Protein AF-A0A3M0WYT2-F1 (afdb_monomer)

Solvent-accessible surface area (backbone atoms only — not comparable to full-atom values): 4460 Å² total; per-residue (Å²): 76,40,45,18,42,44,35,46,86,97,76,40,51,79,50,57,75,46,98,70,48,81,80,67,35,58,49,82,46,74,58,88,94,41,81,47,75,38,64,48,37,72,76,68,53,84,81,92,49,70,79,52,66,37,88,34,74,67,46,87,85,88,85,87,85,78,82,133

Mean predicted aligned error: 5.56 Å

Secondary structure (DSSP, 8-state):
-TT-SBEETTTEES----TTGGGGSSEEEEETTEEEEE---SS---SSS-S--BS-------------

Foldseek 3Di:
DQQEQAADPPPGHPDDPDPVPPPGRAAWDDDDPDIDGDALAQAADDPPDDRHHHVRHHDDDDDDDDDD

Sequence (68 aa):
THGGQVRLPVIGPLLTSSQLGRRYVMGLYREGRTHLYVSRGVGLEGLSAPRVRFLAPPEITLFTIRGK

Structure (mmCIF, N/CA/C/O backbone):
data_AF-A0A3M0WYT2-F1
#
_entry.id   AF-A0A3M0WYT2-F1
#
loop_
_atom_site.group_PDB
_atom_site.id
_atom_site.type_symbol
_atom_site.label_atom_id
_atom_site.label_alt_id
_atom_site.label_comp_id
_atom_site.label_asym_id
_atom_site.label_entity_id
_atom_site.label_seq_id
_atom_site.pdbx_PDB_ins_code
_atom_site.Cartn_x
_atom_site.Cartn_y
_atom_site.Cartn_z
_atom_site.occupancy
_atom_site.B_iso_or_equiv
_atom_site.auth_seq_id
_atom_site.auth_comp_id
_atom_site.auth_asym_id
_atom_site.auth_atom_id
_atom_site.pdbx_PDB_model_num
ATOM 1 N N . THR A 1 1 ? 5.512 -6.717 -4.816 1.00 59.12 1 THR A N 1
ATOM 2 C CA . THR A 1 1 ? 4.856 -5.680 -3.977 1.00 59.12 1 THR A CA 1
ATOM 3 C C . THR A 1 1 ? 3.339 -5.718 -4.123 1.00 59.12 1 THR A C 1
ATOM 5 O O . THR A 1 1 ? 2.847 -6.188 -5.149 1.00 59.12 1 THR A O 1
ATOM 8 N N . HIS A 1 2 ? 2.578 -5.239 -3.134 1.00 65.38 2 HIS A N 1
ATOM 9 C CA . HIS A 1 2 ? 1.134 -5.049 -3.291 1.00 65.38 2 HIS A CA 1
ATOM 10 C C . HIS A 1 2 ? 0.849 -3.920 -4.296 1.00 65.38 2 HIS A C 1
ATOM 12 O O . HIS A 1 2 ? 1.527 -2.898 -4.317 1.00 65.38 2 HIS A O 1
ATOM 18 N N . GLY A 1 3 ? -0.087 -4.146 -5.213 1.00 67.25 3 GLY A N 1
ATOM 19 C CA . GLY A 1 3 ? -0.379 -3.260 -6.338 1.00 67.25 3 GLY A CA 1
ATOM 20 C C . GLY A 1 3 ? 0.501 -3.476 -7.572 1.00 67.25 3 GLY A C 1
ATOM 21 O O . GLY A 1 3 ? 0.192 -2.879 -8.606 1.00 67.25 3 GLY A O 1
ATOM 22 N N . GLY A 1 4 ? 1.539 -4.319 -7.472 1.00 76.94 4 GLY A N 1
ATOM 23 C CA . GLY A 1 4 ? 2.515 -4.607 -8.526 1.00 76.94 4 GLY A CA 1
ATOM 24 C C . GLY A 1 4 ? 3.394 -3.409 -8.910 1.00 76.94 4 GLY A C 1
ATOM 25 O O . GLY A 1 4 ? 3.064 -2.255 -8.631 1.00 76.94 4 GLY A O 1
ATOM 26 N N . GLN A 1 5 ? 4.516 -3.691 -9.575 1.00 83.06 5 GLN A N 1
ATOM 27 C CA . GLN A 1 5 ? 5.378 -2.669 -10.188 1.00 83.06 5 GLN A CA 1
ATOM 28 C C . GLN A 1 5 ? 4.885 -2.279 -11.595 1.00 83.06 5 GLN A C 1
ATOM 30 O O . GLN A 1 5 ? 4.940 -1.117 -11.985 1.00 83.06 5 GLN A O 1
ATOM 35 N N . VAL A 1 6 ? 4.306 -3.226 -12.339 1.00 85.25 6 VAL A N 1
ATOM 36 C CA . VAL A 1 6 ? 3.774 -3.009 -13.693 1.00 85.25 6 VAL A CA 1
ATOM 37 C C . VAL A 1 6 ? 2.317 -3.449 -13.748 1.00 85.25 6 VAL A C 1
ATOM 39 O O . VAL A 1 6 ? 1.982 -4.580 -13.375 1.00 85.25 6 VAL A O 1
ATOM 42 N N . ARG A 1 7 ? 1.450 -2.549 -14.215 1.00 86.44 7 ARG A N 1
ATOM 43 C CA . ARG A 1 7 ? 0.024 -2.807 -14.423 1.00 86.44 7 ARG A CA 1
ATOM 44 C C . ARG A 1 7 ? -0.341 -2.560 -15.875 1.00 86.44 7 ARG A C 1
ATOM 46 O O . ARG A 1 7 ? 0.095 -1.576 -16.462 1.00 86.44 7 ARG A O 1
ATOM 53 N N . LEU A 1 8 ? -1.170 -3.437 -16.423 1.00 85.00 8 LEU A N 1
ATOM 54 C CA . LEU A 1 8 ? -1.774 -3.231 -17.732 1.00 85.00 8 LEU A CA 1
ATOM 55 C C . LEU A 1 8 ? -3.172 -2.624 -17.574 1.00 85.00 8 LEU A C 1
ATOM 57 O O . LEU A 1 8 ? -3.871 -2.952 -16.603 1.00 85.00 8 LEU A O 1
ATOM 61 N N . PRO A 1 9 ? -3.606 -1.778 -18.525 1.00 83.25 9 PRO A N 1
ATOM 62 C CA . PRO A 1 9 ? -5.003 -1.379 -18.624 1.00 83.25 9 PRO A CA 1
ATOM 63 C C . PRO A 1 9 ? -5.902 -2.621 -18.639 1.00 83.25 9 PRO A C 1
ATOM 65 O O . PRO A 1 9 ? -5.558 -3.624 -19.262 1.00 83.25 9 PRO A O 1
ATOM 68 N N . VAL A 1 10 ? -7.039 -2.559 -17.942 1.00 82.75 10 VAL A N 1
ATOM 69 C CA . VAL A 1 10 ? -8.064 -3.623 -17.849 1.00 82.75 10 VAL A CA 1
ATOM 70 C C . VAL A 1 10 ? -7.634 -4.894 -17.087 1.00 82.75 10 VAL A C 1
ATOM 72 O O . VAL A 1 10 ? -8.409 -5.408 -16.288 1.00 82.75 10 VAL A O 1
ATOM 75 N N . ILE A 1 11 ? -6.402 -5.383 -17.255 1.00 82.06 11 ILE A N 1
ATOM 76 C CA . ILE A 1 11 ? -5.926 -6.659 -16.679 1.00 82.06 11 ILE A CA 1
ATOM 77 C C . ILE A 1 11 ? -5.431 -6.494 -15.230 1.00 82.06 11 ILE A C 1
ATOM 79 O O . ILE A 1 11 ? -5.538 -7.417 -14.418 1.00 82.06 11 ILE A O 1
ATOM 83 N N . GLY A 1 12 ? -4.889 -5.322 -14.883 1.00 80.69 12 GLY A N 1
ATOM 84 C CA . GLY A 1 12 ? -4.331 -5.056 -13.557 1.00 80.69 12 GLY A CA 1
ATOM 85 C C . GLY A 1 12 ? -2.853 -5.464 -13.425 1.00 80.69 12 GLY A C 1
ATOM 86 O O . GLY A 1 12 ? -2.118 -5.425 -14.413 1.00 80.69 12 GLY A O 1
ATOM 87 N N . PRO A 1 13 ? -2.354 -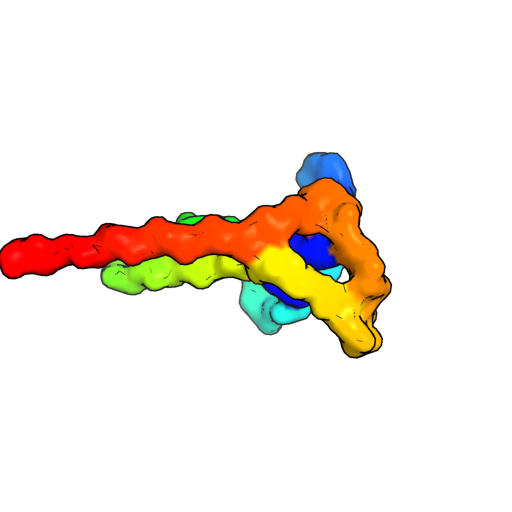5.751 -12.206 1.00 81.69 13 PRO A N 1
ATOM 88 C CA . PRO A 1 13 ? -0.940 -6.062 -11.987 1.00 81.69 13 PRO A CA 1
ATOM 89 C C . PRO A 1 13 ? -0.541 -7.400 -12.616 1.00 81.69 13 PRO A C 1
ATOM 91 O O . PRO A 1 13 ? -1.216 -8.413 -12.424 1.00 81.69 13 PRO A O 1
ATOM 94 N N . LEU A 1 14 ? 0.594 -7.404 -13.320 1.00 75.50 14 LEU A N 1
ATOM 95 C CA . LEU A 1 14 ? 1.153 -8.618 -13.927 1.00 75.50 14 LEU A CA 1
ATOM 96 C C . LEU A 1 14 ? 1.693 -9.587 -12.874 1.00 75.50 14 LEU A C 1
ATOM 98 O O . LEU A 1 14 ? 1.488 -10.792 -12.971 1.00 75.50 14 LEU A O 1
ATOM 102 N N . LEU A 1 15 ? 2.340 -9.042 -11.846 1.00 71.94 15 LEU A N 1
ATOM 103 C CA . LEU A 1 15 ? 2.894 -9.791 -10.730 1.00 71.94 15 LEU A CA 1
ATOM 104 C C . LEU A 1 15 ? 2.456 -9.144 -9.422 1.00 71.94 15 LEU A C 1
ATOM 106 O O . LEU A 1 15 ? 2.616 -7.940 -9.206 1.00 71.94 15 LEU A O 1
ATOM 110 N N . THR A 1 16 ? 1.926 -9.973 -8.533 1.00 68.62 16 THR A N 1
ATOM 111 C CA . THR A 1 16 ? 1.659 -9.628 -7.141 1.00 68.62 16 THR A CA 1
ATOM 112 C C . THR A 1 16 ? 2.491 -10.569 -6.288 1.00 68.62 16 THR A C 1
ATOM 114 O O . THR A 1 16 ? 2.260 -11.773 -6.309 1.00 68.62 16 THR A O 1
ATOM 117 N N . SER A 1 17 ? 3.464 -10.037 -5.549 1.00 66.25 17 SER A N 1
ATOM 118 C CA . SER A 1 17 ? 4.276 -10.840 -4.620 1.00 66.25 17 SER A CA 1
ATOM 119 C C . SER A 1 17 ? 3.470 -11.109 -3.341 1.00 66.25 17 SER A C 1
ATOM 121 O O . SER A 1 17 ? 3.697 -10.491 -2.306 1.00 66.25 17 SER A O 1
ATOM 123 N N . SER A 1 18 ? 2.420 -11.927 -3.460 1.00 70.56 18 SER A N 1
ATOM 124 C CA . SER A 1 18 ? 1.528 -12.311 -2.364 1.00 70.56 18 SER A CA 1
ATOM 125 C C . SER A 1 18 ? 1.009 -13.731 -2.569 1.00 70.56 18 SER A C 1
ATOM 127 O O . SER A 1 18 ? 0.516 -14.068 -3.645 1.00 70.56 18 SER A O 1
ATOM 129 N N . GLN A 1 19 ? 1.056 -14.535 -1.506 1.00 65.75 19 GLN A N 1
ATOM 130 C CA . GLN A 1 19 ? 0.479 -15.885 -1.475 1.00 65.75 19 GLN A CA 1
ATOM 131 C C . GLN A 1 19 ? -1.058 -15.868 -1.521 1.00 65.75 19 GLN A C 1
ATOM 133 O O . GLN A 1 19 ? -1.680 -16.865 -1.866 1.00 65.75 19 GLN A O 1
ATOM 138 N N . LEU A 1 20 ? -1.681 -14.720 -1.229 1.00 70.94 20 LEU A N 1
ATOM 139 C CA . LEU A 1 20 ? -3.135 -14.529 -1.282 1.00 70.94 20 LEU A CA 1
ATOM 140 C C . LEU A 1 20 ? -3.625 -14.111 -2.685 1.00 70.94 20 LEU A C 1
ATOM 142 O O . LEU A 1 20 ? -4.790 -13.745 -2.870 1.00 70.94 20 LEU A O 1
ATOM 146 N N . GLY A 1 21 ? -2.732 -14.150 -3.680 1.00 68.50 21 GLY A N 1
ATOM 147 C CA . GLY A 1 21 ? -3.026 -13.862 -5.079 1.00 68.50 21 GLY A CA 1
ATOM 148 C C . GLY A 1 21 ? -3.588 -12.456 -5.309 1.00 68.50 21 GLY A C 1
ATOM 149 O O . GLY A 1 21 ? -3.225 -11.486 -4.642 1.00 68.50 21 GLY A O 1
ATOM 150 N N . ARG A 1 22 ? -4.514 -12.349 -6.270 1.00 69.75 22 ARG A N 1
ATOM 151 C CA . ARG A 1 22 ? -5.169 -11.085 -6.659 1.00 69.75 22 ARG A CA 1
ATOM 152 C C . ARG A 1 22 ? -6.288 -10.638 -5.711 1.00 69.75 22 ARG A C 1
ATOM 154 O O . ARG A 1 22 ? -6.935 -9.632 -5.984 1.00 69.75 22 ARG A O 1
ATOM 161 N N . ARG A 1 23 ? -6.538 -11.349 -4.606 1.00 76.81 23 ARG A N 1
ATOM 162 C CA . ARG A 1 23 ? -7.587 -10.960 -3.649 1.00 76.81 23 ARG A CA 1
ATOM 163 C C . ARG A 1 23 ? -7.246 -9.643 -2.945 1.00 76.81 23 ARG A C 1
ATOM 165 O O . ARG A 1 23 ? -8.121 -8.807 -2.750 1.00 76.81 23 ARG A O 1
ATOM 172 N N . TYR A 1 24 ? -5.966 -9.444 -2.631 1.00 84.56 24 TYR A N 1
ATOM 173 C CA . TYR A 1 24 ? -5.462 -8.301 -1.870 1.00 84.56 24 TYR A CA 1
ATOM 174 C C . TYR A 1 24 ? -4.419 -7.524 -2.671 1.00 84.56 24 TYR A C 1
ATOM 176 O O . TYR A 1 24 ? -3.224 -7.519 -2.366 1.00 84.56 24 TYR A O 1
ATOM 184 N N . VAL A 1 25 ? -4.874 -6.888 -3.750 1.00 84.12 25 VAL A N 1
ATOM 185 C CA . VAL A 1 25 ? -3.988 -6.132 -4.640 1.00 84.12 25 VAL A CA 1
ATOM 186 C C . VAL A 1 25 ? -3.622 -4.789 -4.026 1.00 84.12 25 VAL A C 1
ATOM 188 O O . VAL A 1 25 ? -2.437 -4.500 -3.934 1.00 84.12 25 VAL A O 1
ATOM 191 N N . MET A 1 26 ? -4.594 -3.964 -3.639 1.00 87.81 26 MET A N 1
ATOM 192 C CA . MET A 1 26 ? -4.364 -2.637 -3.055 1.00 87.81 26 MET A CA 1
ATOM 193 C C . MET A 1 26 ? -5.659 -2.072 -2.471 1.00 87.81 26 MET A C 1
ATOM 195 O O . MET A 1 26 ? -6.743 -2.409 -2.944 1.00 87.81 26 MET A O 1
ATOM 199 N N . GLY A 1 27 ? -5.535 -1.153 -1.518 1.00 90.31 27 GLY A N 1
ATOM 200 C CA . GLY A 1 27 ? -6.661 -0.427 -0.942 1.00 90.31 27 GLY A CA 1
ATOM 201 C C . GLY A 1 27 ? -7.179 -1.029 0.362 1.00 90.31 27 GLY A C 1
ATOM 202 O O . GLY A 1 27 ? -6.532 -1.874 0.983 1.00 90.31 27 GLY A O 1
ATOM 203 N N . LEU A 1 28 ? -8.339 -0.532 0.797 1.00 92.88 28 LEU A N 1
ATOM 204 C CA . LEU A 1 28 ? -8.980 -0.923 2.048 1.00 92.88 28 LEU A CA 1
ATOM 205 C C . LEU A 1 28 ? -9.925 -2.103 1.830 1.00 92.88 28 LEU A C 1
ATOM 207 O O . LEU A 1 28 ? -10.829 -2.051 1.002 1.00 92.88 28 LEU A O 1
ATOM 211 N N . TYR A 1 29 ? -9.751 -3.123 2.652 1.00 91.31 29 TYR A N 1
ATOM 212 C CA . TYR A 1 29 ? -10.580 -4.309 2.727 1.00 91.31 29 TYR A CA 1
ATOM 213 C C . TYR A 1 29 ? -11.178 -4.437 4.127 1.00 91.31 29 TYR A C 1
ATOM 215 O O . TYR A 1 29 ? -10.629 -3.955 5.126 1.00 91.31 29 TYR A O 1
ATOM 223 N N . ARG A 1 30 ? -12.311 -5.131 4.197 1.00 92.75 30 ARG A N 1
ATOM 224 C CA . ARG A 1 30 ? -12.959 -5.510 5.446 1.00 92.75 30 ARG A CA 1
ATOM 225 C C . ARG A 1 30 ? -12.961 -7.029 5.537 1.00 92.75 30 ARG A C 1
ATOM 227 O O . ARG A 1 30 ? -13.655 -7.659 4.754 1.00 92.75 30 ARG A O 1
ATOM 234 N N . GLU A 1 31 ? -12.219 -7.586 6.492 1.00 91.62 31 GLU A N 1
ATOM 235 C CA . GLU A 1 31 ? -12.337 -9.003 6.849 1.00 91.62 31 GLU A CA 1
ATOM 236 C C . GLU A 1 31 ? -13.015 -9.137 8.203 1.00 91.62 31 GLU A C 1
ATOM 238 O O . GLU A 1 31 ? -12.422 -8.890 9.255 1.00 91.62 31 GLU A O 1
ATOM 243 N N . GLY A 1 32 ? -14.303 -9.483 8.165 1.00 92.81 32 GLY A N 1
ATOM 244 C CA . GLY A 1 32 ? -15.158 -9.543 9.343 1.00 92.81 32 GLY A CA 1
ATOM 245 C C . GLY A 1 32 ? -15.124 -8.234 10.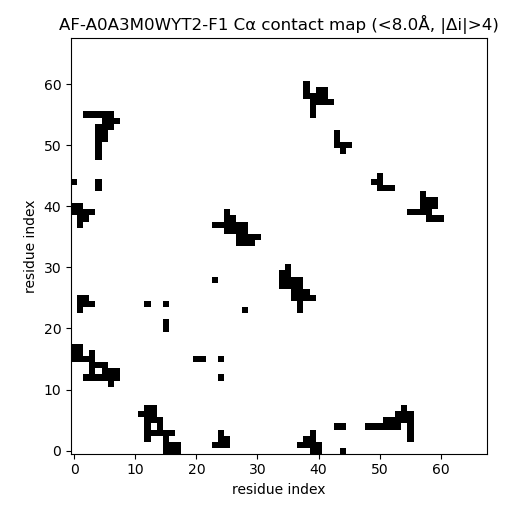135 1.00 92.81 32 GLY A C 1
ATOM 246 O O . GLY A 1 32 ? -15.602 -7.191 9.683 1.00 92.81 32 GLY A O 1
ATOM 247 N N . ARG A 1 33 ? -14.542 -8.287 11.339 1.00 94.12 33 ARG A N 1
ATOM 248 C CA . ARG A 1 33 ? -14.403 -7.132 12.242 1.00 94.12 33 ARG A CA 1
ATOM 249 C C . ARG A 1 33 ? -13.091 -6.363 12.078 1.00 94.12 33 ARG A C 1
ATOM 251 O O . ARG A 1 33 ? -12.917 -5.337 12.741 1.00 94.12 33 ARG A O 1
ATOM 258 N N . THR A 1 34 ? -12.226 -6.776 11.157 1.00 92.81 34 THR A N 1
ATOM 259 C CA . THR A 1 34 ? -10.891 -6.209 10.936 1.00 92.81 34 THR A CA 1
ATOM 260 C C . THR A 1 34 ? -10.845 -5.364 9.664 1.00 92.81 34 THR A C 1
ATOM 262 O O . THR A 1 34 ? -11.383 -5.740 8.623 1.00 92.81 34 THR A O 1
ATOM 265 N N . HIS A 1 35 ? -10.236 -4.180 9.752 1.00 93.75 35 HIS A N 1
ATOM 266 C CA . HIS A 1 35 ? -9.878 -3.381 8.579 1.00 93.75 35 HIS A CA 1
ATOM 267 C C . HIS A 1 35 ? -8.468 -3.777 8.144 1.00 93.75 35 HIS A C 1
ATOM 269 O O . HIS A 1 35 ? -7.534 -3.683 8.936 1.00 93.75 35 HIS A O 1
ATOM 275 N N . LEU A 1 36 ? -8.327 -4.223 6.899 1.00 92.56 36 LEU A N 1
ATOM 276 C CA . LEU A 1 36 ? -7.044 -4.558 6.294 1.00 92.56 36 LEU A CA 1
ATOM 277 C C . LEU A 1 36 ? -6.772 -3.546 5.193 1.00 92.56 36 LEU A C 1
ATOM 279 O O . LEU A 1 36 ? -7.540 -3.464 4.241 1.00 92.56 36 LEU A O 1
ATOM 283 N N . TYR A 1 37 ? -5.680 -2.801 5.294 1.00 92.44 37 TYR A N 1
ATOM 284 C CA . TYR A 1 37 ? -5.260 -1.930 4.210 1.00 92.44 37 TYR A CA 1
ATOM 285 C C . TYR A 1 37 ? -3.987 -2.433 3.559 1.00 92.44 37 TYR A C 1
ATOM 287 O O . TYR A 1 37 ? -3.022 -2.798 4.227 1.00 92.44 37 TYR A O 1
ATOM 295 N N . VAL A 1 38 ? -3.990 -2.399 2.236 1.00 91.06 38 VAL A N 1
ATOM 296 C CA . VAL A 1 38 ? -2.898 -2.868 1.410 1.00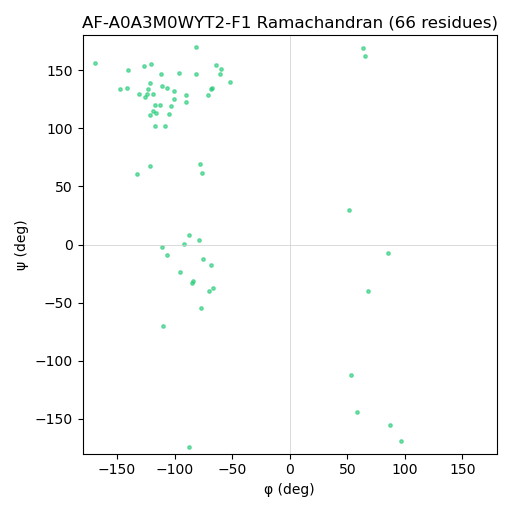 91.06 38 VAL A CA 1
ATOM 297 C C . VAL A 1 38 ? -2.333 -1.689 0.629 1.00 91.06 38 VAL A C 1
ATOM 299 O O . VAL A 1 38 ? -2.905 -1.265 -0.376 1.00 91.06 38 VAL A O 1
ATOM 302 N N . SER A 1 39 ? -1.198 -1.164 1.091 1.00 89.38 39 SER A N 1
ATOM 303 C CA . SER A 1 39 ? -0.533 -0.038 0.434 1.00 89.38 39 SER A CA 1
ATOM 304 C C . SER A 1 39 ? 0.303 -0.476 -0.764 1.00 89.38 39 SER A C 1
ATOM 306 O O . SER A 1 39 ? 0.942 -1.531 -0.752 1.00 89.38 39 SER A O 1
ATOM 308 N N . ARG A 1 40 ? 0.367 0.390 -1.781 1.00 87.81 40 ARG A N 1
ATOM 309 C CA . ARG A 1 40 ? 1.285 0.237 -2.922 1.00 87.81 40 ARG A CA 1
ATOM 310 C C . ARG A 1 40 ? 2.739 0.584 -2.591 1.00 87.81 40 ARG A C 1
ATOM 312 O O . ARG A 1 40 ? 3.626 0.311 -3.404 1.00 87.81 40 ARG A O 1
ATOM 319 N N . GLY A 1 41 ? 2.974 1.216 -1.441 1.00 88.25 41 GLY A N 1
ATOM 320 C CA . GLY A 1 41 ? 4.278 1.699 -1.003 1.00 88.25 41 GLY A CA 1
ATOM 321 C C . GLY A 1 41 ? 4.872 2.795 -1.895 1.00 88.25 41 GLY A C 1
ATOM 322 O O . GLY A 1 41 ? 4.420 3.063 -3.014 1.00 88.25 41 GLY A O 1
ATOM 323 N N . VAL A 1 42 ? 5.946 3.410 -1.405 1.00 89.69 42 VAL A N 1
ATOM 324 C CA . VAL A 1 42 ? 6.660 4.506 -2.087 1.00 89.69 42 VAL A CA 1
ATOM 325 C C . VAL A 1 42 ? 7.870 4.036 -2.902 1.00 89.69 42 VAL A C 1
ATOM 327 O O . VAL A 1 42 ? 8.259 4.695 -3.859 1.00 89.69 42 VAL A O 1
ATOM 330 N N . GLY A 1 43 ? 8.444 2.881 -2.553 1.00 85.94 43 GLY A N 1
ATOM 331 C CA . GLY A 1 43 ? 9.676 2.362 -3.153 1.00 85.94 43 GLY A CA 1
ATOM 332 C C . GLY A 1 43 ? 9.483 1.516 -4.414 1.00 85.94 43 GLY A C 1
ATOM 333 O O . GLY A 1 43 ? 8.377 1.352 -4.932 1.00 85.94 43 GLY A O 1
ATOM 334 N N . LEU A 1 44 ? 10.591 0.948 -4.888 1.00 83.00 44 LEU A N 1
ATOM 335 C CA . LEU A 1 44 ? 10.657 0.016 -6.016 1.00 83.00 44 LEU A CA 1
ATOM 336 C C . LEU A 1 44 ? 11.048 -1.373 -5.509 1.00 83.00 44 LEU A C 1
ATOM 338 O O . LEU A 1 44 ? 11.824 -1.496 -4.562 1.00 83.00 44 LEU A O 1
ATOM 342 N N . GLU A 1 45 ? 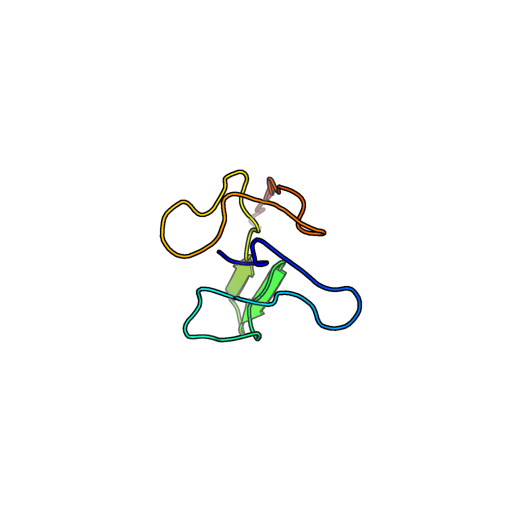10.532 -2.423 -6.145 1.00 73.75 45 GLU A N 1
ATOM 343 C CA . 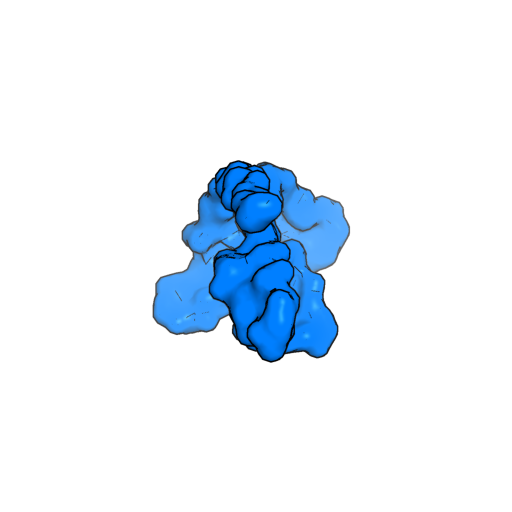GLU A 1 45 ? 11.024 -3.780 -5.893 1.00 73.75 45 GLU A CA 1
ATOM 344 C C . GLU A 1 45 ? 12.430 -3.915 -6.491 1.00 73.75 45 GLU A C 1
ATOM 346 O O . GLU A 1 45 ? 12.656 -3.529 -7.634 1.00 73.75 45 GLU A O 1
ATOM 351 N N . GLY A 1 46 ? 13.390 -4.395 -5.699 1.00 68.69 46 GLY A N 1
ATOM 352 C CA . GLY A 1 46 ? 14.804 -4.428 -6.090 1.00 68.69 46 GLY A CA 1
ATOM 353 C C . GLY A 1 46 ? 15.383 -5.820 -6.327 1.00 68.69 46 GLY A C 1
ATOM 354 O O . GLY A 1 46 ? 16.566 -5.899 -6.643 1.00 68.69 46 GLY A O 1
ATOM 355 N N . LEU A 1 47 ? 14.589 -6.878 -6.130 1.00 69.75 47 LEU A N 1
ATOM 356 C CA . LEU A 1 47 ? 15.039 -8.274 -6.151 1.00 69.7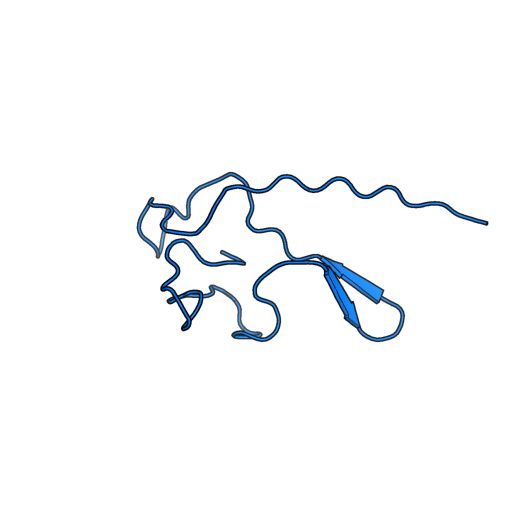5 47 LEU A CA 1
ATOM 357 C C . LEU A 1 47 ? 14.505 -9.019 -7.378 1.00 69.75 47 LEU A C 1
ATOM 359 O O . LEU A 1 47 ? 15.252 -9.338 -8.292 1.00 69.75 47 LEU A O 1
ATOM 363 N N . SER A 1 48 ? 13.201 -9.280 -7.395 1.00 67.38 48 SER A N 1
ATOM 364 C CA . SER A 1 48 ? 12.544 -10.194 -8.338 1.00 67.38 48 SER A CA 1
ATOM 365 C C . SER A 1 48 ? 11.725 -9.499 -9.425 1.00 67.38 48 SER A C 1
ATOM 367 O O . SER A 1 48 ? 11.279 -10.152 -10.365 1.00 67.38 48 SER A O 1
ATOM 369 N N . ALA A 1 49 ? 11.527 -8.184 -9.324 1.00 70.06 49 ALA A N 1
ATOM 370 C CA . ALA A 1 49 ? 10.831 -7.394 -10.330 1.00 70.06 49 ALA A CA 1
ATOM 371 C C . ALA A 1 49 ? 11.687 -6.200 -10.783 1.00 70.06 49 ALA A C 1
ATOM 373 O O . ALA A 1 49 ? 12.527 -5.722 -10.015 1.00 70.06 49 ALA A O 1
ATOM 374 N N . PRO A 1 50 ? 11.481 -5.699 -12.016 1.00 70.75 50 PRO A N 1
ATOM 375 C CA . PRO A 1 50 ? 12.211 -4.543 -12.517 1.00 70.75 50 PRO A CA 1
ATOM 376 C C . PRO A 1 50 ? 11.958 -3.302 -11.653 1.00 70.75 50 PRO A C 1
ATOM 378 O O . PRO A 1 50 ? 10.847 -3.084 -11.163 1.00 70.75 50 PRO A O 1
ATOM 381 N N . ARG A 1 51 ? 12.978 -2.447 -11.528 1.00 83.56 51 ARG A N 1
ATOM 382 C CA . ARG A 1 51 ? 12.914 -1.161 -10.812 1.00 83.56 51 ARG A CA 1
ATOM 383 C C . ARG A 1 51 ? 12.174 -0.100 -11.634 1.00 83.56 51 ARG A C 1
ATOM 385 O O . ARG A 1 51 ? 12.744 0.914 -12.020 1.00 83.56 51 ARG A O 1
ATOM 392 N N . VAL A 1 52 ? 10.905 -0.349 -11.930 1.00 85.44 52 VAL A N 1
ATOM 393 C CA . VAL A 1 52 ? 10.046 0.525 -12.737 1.00 85.44 52 VAL A CA 1
ATOM 394 C C . VAL A 1 52 ? 8.641 0.556 -12.155 1.00 85.44 52 VAL A C 1
ATOM 396 O O . VAL A 1 52 ? 8.186 -0.430 -11.586 1.00 85.44 52 VAL A O 1
ATOM 399 N N . ARG A 1 53 ? 7.930 1.673 -12.329 1.00 87.31 53 ARG A N 1
ATOM 400 C CA . 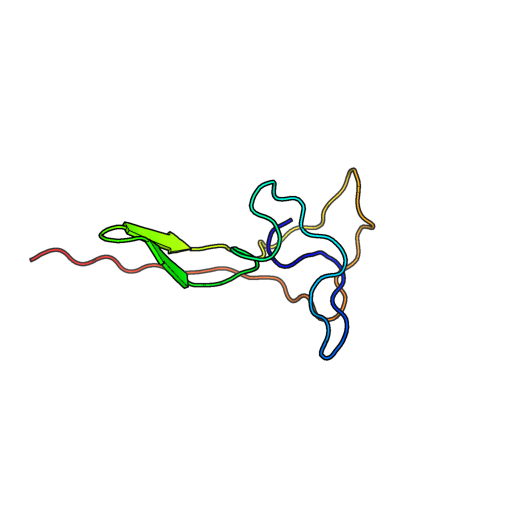ARG A 1 53 ? 6.499 1.773 -12.020 1.00 87.31 53 ARG A CA 1
ATOM 401 C C . ARG A 1 53 ? 5.741 2.160 -13.275 1.00 87.31 53 ARG A C 1
ATOM 403 O O . ARG A 1 53 ? 5.861 3.287 -13.739 1.00 87.31 53 ARG A O 1
ATOM 410 N N . PHE A 1 54 ? 4.945 1.238 -13.806 1.00 88.38 54 PHE A N 1
ATOM 411 C CA . PHE A 1 54 ? 4.090 1.502 -14.963 1.00 88.38 54 PHE A CA 1
ATOM 412 C C . PHE A 1 54 ? 2.619 1.348 -14.580 1.00 88.38 54 PHE A C 1
ATOM 414 O O . PHE A 1 54 ? 2.207 0.291 -14.097 1.00 88.38 54 PHE A O 1
ATOM 421 N N . LEU A 1 55 ? 1.852 2.436 -14.734 1.00 88.38 55 LEU A N 1
ATOM 422 C CA . LEU A 1 55 ? 0.465 2.580 -14.254 1.00 88.38 55 LEU A CA 1
ATOM 423 C C . LEU A 1 55 ? 0.293 2.220 -12.766 1.00 88.38 55 LEU A C 1
ATOM 425 O O . LEU A 1 55 ? -0.756 1.757 -12.315 1.00 88.38 55 LEU A O 1
ATOM 429 N N . ALA A 1 56 ? 1.356 2.434 -11.994 1.00 87.88 56 ALA A N 1
ATOM 430 C CA . ALA A 1 56 ? 1.515 1.929 -10.646 1.00 87.88 56 ALA A CA 1
ATOM 431 C C . ALA A 1 56 ? 1.999 3.030 -9.685 1.00 87.88 56 ALA A C 1
ATOM 433 O O . ALA A 1 56 ? 3.067 2.865 -9.111 1.00 87.88 56 ALA A O 1
ATOM 434 N N . PRO A 1 57 ? 1.269 4.141 -9.475 1.00 89.50 57 PRO A N 1
ATOM 435 C CA . PRO A 1 57 ? 1.781 5.302 -8.734 1.00 89.50 57 PRO A CA 1
ATOM 436 C C . PRO A 1 57 ? 2.194 4.961 -7.285 1.00 89.50 57 PRO A C 1
ATOM 438 O O . PRO A 1 57 ? 1.655 3.989 -6.728 1.00 89.50 57 PRO A O 1
ATOM 441 N N . PRO A 1 58 ? 3.178 5.682 -6.701 1.00 90.50 58 PRO A N 1
ATOM 442 C CA . PRO A 1 58 ? 3.538 5.582 -5.285 1.00 90.50 58 PRO A CA 1
ATOM 443 C C . PRO A 1 58 ? 2.391 6.047 -4.394 1.00 90.50 58 PRO A C 1
ATOM 445 O O . PRO A 1 58 ? 1.546 6.835 -4.811 1.00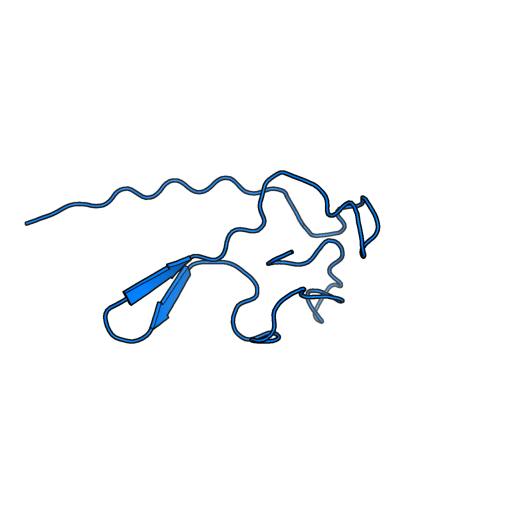 90.50 58 PRO A O 1
ATOM 448 N N . GLU A 1 59 ? 2.358 5.534 -3.170 1.00 91.88 59 GLU A N 1
ATOM 449 C CA . GLU A 1 59 ? 1.246 5.765 -2.255 1.00 91.88 59 GLU A CA 1
ATOM 450 C C . GLU A 1 59 ? 1.746 5.958 -0.823 1.00 91.88 59 GLU A C 1
ATOM 452 O O . GLU A 1 59 ? 2.584 5.192 -0.343 1.00 91.88 59 GLU A O 1
ATOM 457 N N . ILE A 1 60 ? 1.194 6.970 -0.155 1.00 92.94 60 ILE A N 1
ATOM 458 C CA . ILE A 1 60 ? 1.282 7.196 1.287 1.00 92.94 60 ILE A CA 1
ATOM 459 C C . ILE A 1 60 ? -0.155 7.289 1.791 1.00 92.94 60 ILE A C 1
ATOM 461 O O . ILE A 1 60 ? -0.955 8.039 1.232 1.00 92.94 60 ILE A O 1
ATOM 465 N N . THR A 1 61 ? -0.484 6.538 2.838 1.00 93.31 61 THR A N 1
ATOM 466 C CA . THR A 1 61 ? -1.848 6.473 3.372 1.00 93.31 61 THR A CA 1
ATOM 467 C C . THR A 1 61 ? -1.874 6.954 4.811 1.00 93.31 61 THR A C 1
ATOM 469 O O . THR A 1 61 ? -1.100 6.479 5.639 1.00 93.31 61 THR A O 1
ATOM 472 N N . LEU A 1 62 ? -2.787 7.876 5.113 1.00 95.38 62 LEU A N 1
ATOM 473 C CA . LEU A 1 62 ? -3.030 8.379 6.459 1.00 95.38 62 LEU A CA 1
ATOM 474 C C . LEU A 1 62 ? -4.305 7.745 7.018 1.00 95.38 62 LEU A C 1
ATOM 476 O O . LEU A 1 62 ? -5.390 7.956 6.480 1.00 95.38 62 LEU A O 1
ATOM 480 N N . PHE A 1 63 ? -4.179 7.008 8.121 1.00 94.75 63 PHE A N 1
ATOM 481 C CA . PHE A 1 63 ? -5.329 6.530 8.885 1.00 94.75 63 PHE A CA 1
ATOM 482 C C . PHE A 1 63 ? -5.548 7.406 10.105 1.00 94.75 63 PHE A C 1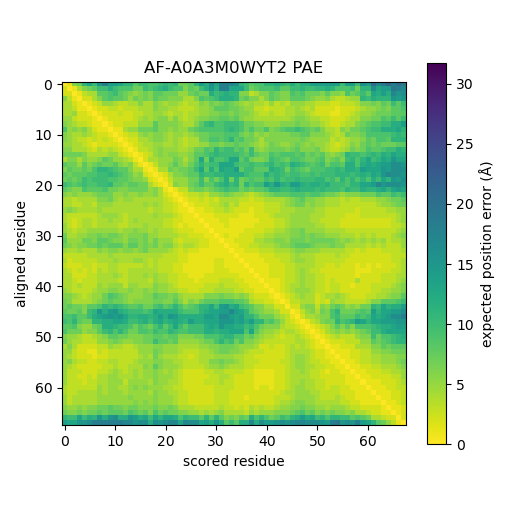
ATOM 484 O O . PHE A 1 63 ? -4.663 7.554 10.944 1.00 94.75 63 PHE A O 1
ATOM 491 N N . THR A 1 64 ? -6.758 7.938 10.237 1.00 95.25 64 THR A N 1
ATOM 492 C CA . THR A 1 64 ? -7.221 8.546 11.483 1.00 95.25 64 THR A CA 1
ATOM 493 C C . THR A 1 64 ? -8.186 7.582 12.150 1.00 95.25 64 THR A C 1
ATOM 495 O O . THR A 1 64 ? -9.277 7.333 11.642 1.00 95.25 64 THR A O 1
ATOM 498 N N . ILE A 1 65 ? -7.779 7.029 13.289 1.00 93.94 65 ILE A N 1
ATOM 499 C CA . ILE A 1 65 ? -8.598 6.117 14.087 1.00 93.94 65 ILE A CA 1
ATOM 500 C C . ILE A 1 65 ? -9.183 6.918 15.248 1.00 93.94 65 ILE A C 1
ATOM 502 O O . ILE A 1 65 ? -8.467 7.668 15.909 1.00 93.94 65 ILE A O 1
ATOM 506 N N . ARG A 1 66 ? -10.490 6.782 15.483 1.00 91.69 66 ARG A N 1
ATOM 507 C CA . ARG A 1 66 ? -11.194 7.429 16.595 1.00 91.69 66 ARG A CA 1
ATOM 508 C C . ARG A 1 66 ? -11.878 6.366 17.446 1.00 91.69 66 ARG A C 1
ATOM 510 O O . ARG A 1 66 ? -12.509 5.460 16.903 1.00 91.69 66 ARG A O 1
ATOM 517 N N . GLY A 1 67 ? -11.717 6.475 18.760 1.00 90.62 67 GLY A N 1
ATOM 518 C CA . GLY A 1 67 ? -12.484 5.699 19.731 1.00 90.62 67 GLY A CA 1
ATOM 519 C C . GLY A 1 67 ? -13.861 6.315 19.975 1.00 90.62 67 GLY A C 1
ATOM 520 O O . GLY A 1 67 ? -14.134 7.428 19.520 1.00 90.62 67 GLY A O 1
ATOM 521 N N . LYS A 1 68 ? -14.710 5.573 20.686 1.00 71.31 68 LYS A N 1
ATOM 522 C CA . LYS A 1 68 ? -15.829 6.171 21.419 1.00 71.31 68 LYS A CA 1
ATOM 523 C C . LYS A 1 68 ? -15.323 6.747 22.730 1.00 71.31 68 LYS A C 1
ATOM 525 O O . LYS A 1 68 ? -14.390 6.129 23.289 1.00 71.31 68 LYS A O 1
#

Radius of gyration: 13.46 Å; Cα contacts (8 Å, |Δi|>4): 104; chains: 1; bounding box: 31×24×40 Å

pLDDT: mean 83.01, std 9.75, range [59.12, 95.38]